Protein AF-A0A2M7ZWK3-F1 (afdb_monomer)

Secondary structure (DSSP, 8-state):
-------EEEEE-HHHHHHHHHHHHHTT--TTTHHHHHHHHHHHHHT-S-HHHHHHHHHHGGG-----EEEEE---HHHHHHHHHHHHHHHHH-TT-TTHHHHHHHHHHHHHHH-SHHHHHHHHHTTTT--

Radius of gyration: 14.59 Å; Cα contacts (8 Å, |Δi|>4): 131; chains: 1; bounding box: 25×51×35 Å

Solvent-accessible surface area (backbone atoms only — not comparable to full-atom values): 7663 Å² total; per-residue (Å²): 134,85,82,73,76,56,76,45,74,40,62,37,30,62,69,55,54,53,53,50,54,54,50,41,48,76,72,68,48,45,97,81,23,58,34,58,53,52,38,53,26,38,45,61,47,75,67,42,88,57,59,65,62,51,49,53,47,45,60,66,51,70,62,70,64,72,58,74,38,78,47,73,32,52,52,49,71,67,45,51,52,51,49,53,53,48,51,54,59,47,40,75,78,48,67,84,65,73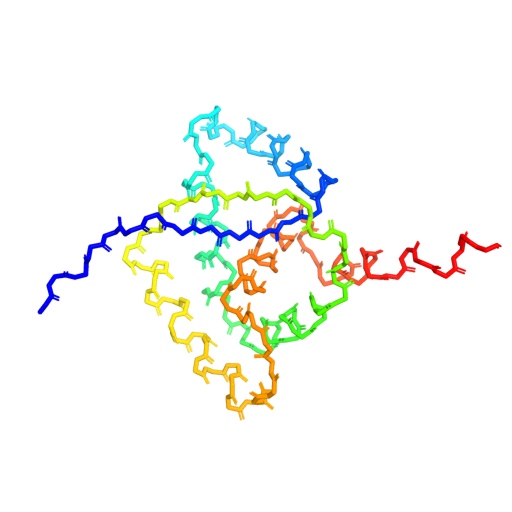,67,49,67,54,45,49,50,48,35,15,49,51,40,67,73,59,74,41,68,69,50,56,48,50,71,52,56,75,63,84,82,78,127

Sequence (131 aa):
MTRSNTTKSFKIPASLEMEMNKKLVSEGYGLRGKSKWICDSVCKFLTCPDKEFVLECIEFSEELENLSKSISFRPTLTVDDLLDEWVINVRRKIPAIEGLKSKIIRTSIIHNLLGSIESIQKLSLNKENQI

Foldseek 3Di:
DDDDQDKDKAFAAPVLVVLLVVVCVVVPCPPPNSQVSLQVLLCVLLPPPPPVQSLLLLVLLVLGDDRPDMDIHGHDPVSVVSLVVVVVVNCVVVVPDPPSSSSSSVSSSQCVSPVDPVSSVCSNPVPPPDD

Mean predicted aligned error: 6.56 Å

Structure (mmCIF, N/CA/C/O backbone):
data_AF-A0A2M7ZWK3-F1
#
_entry.id   AF-A0A2M7ZWK3-F1
#
loop_
_atom_site.group_PDB
_atom_site.id
_atom_site.type_symbol
_atom_site.label_atom_id
_atom_site.label_alt_id
_atom_site.label_comp_id
_atom_site.label_asym_id
_atom_site.label_entity_id
_atom_site.label_seq_id
_atom_site.pdbx_PDB_ins_code
_atom_site.Cartn_x
_atom_site.Cartn_y
_atom_site.Cartn_z
_atom_site.occupancy
_atom_site.B_iso_or_equiv
_atom_site.auth_seq_id
_atom_site.auth_comp_id
_atom_site.auth_asym_id
_atom_site.auth_atom_id
_atom_site.pdbx_PDB_model_num
ATOM 1 N N . MET A 1 1 ? 5.633 -25.455 6.752 1.00 45.50 1 MET A N 1
ATOM 2 C CA . MET A 1 1 ? 6.344 -24.311 7.365 1.00 45.50 1 MET A CA 1
ATOM 3 C C . MET A 1 1 ? 5.310 -23.280 7.785 1.00 45.50 1 MET A C 1
ATOM 5 O O . MET A 1 1 ? 4.575 -22.809 6.929 1.00 45.50 1 MET A O 1
ATOM 9 N N . THR A 1 2 ? 5.194 -22.964 9.072 1.00 51.88 2 THR A N 1
ATOM 10 C CA . THR A 1 2 ? 4.337 -21.873 9.561 1.00 51.88 2 THR A CA 1
ATOM 11 C C . THR A 1 2 ? 4.995 -20.537 9.208 1.00 51.88 2 THR A C 1
ATOM 13 O O . THR A 1 2 ? 6.071 -20.228 9.718 1.00 51.88 2 THR A O 1
ATOM 16 N N . ARG A 1 3 ? 4.388 -19.751 8.304 1.00 63.59 3 ARG A N 1
ATOM 17 C CA . ARG A 1 3 ? 4.816 -18.364 8.045 1.00 63.59 3 ARG A CA 1
ATOM 18 C C . ARG A 1 3 ? 4.681 -17.576 9.348 1.00 63.59 3 ARG A C 1
ATOM 20 O O . ARG A 1 3 ? 3.591 -17.501 9.909 1.00 63.59 3 ARG A O 1
ATOM 27 N N . SER A 1 4 ? 5.780 -17.018 9.851 1.00 62.22 4 SER A N 1
ATOM 28 C CA . SER A 1 4 ? 5.720 -16.105 10.990 1.00 62.22 4 SER A CA 1
ATOM 29 C C . SER A 1 4 ? 5.393 -14.697 10.486 1.00 62.22 4 SER A C 1
ATOM 31 O O . SER A 1 4 ? 6.005 -14.212 9.533 1.00 62.22 4 SER A O 1
ATOM 33 N N . ASN A 1 5 ? 4.421 -14.034 11.124 1.00 70.88 5 ASN A N 1
ATOM 34 C CA . ASN A 1 5 ? 4.107 -12.627 10.858 1.00 70.88 5 ASN A CA 1
ATOM 35 C C . ASN A 1 5 ? 5.278 -11.763 11.331 1.00 70.88 5 ASN A C 1
ATOM 37 O O . ASN A 1 5 ? 5.300 -11.297 12.472 1.00 70.88 5 ASN A O 1
ATOM 41 N N . THR A 1 6 ? 6.273 -11.581 10.473 1.00 88.25 6 THR A N 1
ATOM 42 C CA . THR A 1 6 ? 7.440 -10.738 10.736 1.00 88.25 6 THR A CA 1
ATOM 43 C C . THR A 1 6 ? 7.121 -9.278 10.450 1.00 88.25 6 THR A C 1
ATOM 45 O O . THR A 1 6 ? 6.345 -8.949 9.556 1.00 88.25 6 THR A O 1
ATOM 48 N N . THR A 1 7 ? 7.712 -8.380 11.235 1.00 94.00 7 THR A N 1
ATOM 49 C CA . THR A 1 7 ? 7.617 -6.943 10.971 1.00 94.00 7 THR A CA 1
ATOM 50 C C . THR A 1 7 ? 8.296 -6.633 9.642 1.00 94.00 7 THR A C 1
ATOM 52 O O . THR A 1 7 ? 9.436 -7.040 9.423 1.00 94.00 7 THR A O 1
ATOM 55 N N . LYS A 1 8 ? 7.620 -5.876 8.780 1.00 94.38 8 LYS A N 1
ATOM 56 C CA . LYS A 1 8 ? 8.190 -5.350 7.538 1.00 94.38 8 LYS A CA 1
ATOM 57 C C . LYS A 1 8 ? 8.340 -3.843 7.635 1.00 94.38 8 LYS A C 1
ATOM 59 O O . LYS A 1 8 ? 7.552 -3.185 8.317 1.00 94.38 8 LYS A O 1
ATOM 64 N N . SER A 1 9 ? 9.329 -3.306 6.931 1.00 95.44 9 SER A N 1
ATOM 65 C CA . SER A 1 9 ? 9.567 -1.872 6.841 1.00 95.44 9 SER A CA 1
ATOM 66 C C . SER A 1 9 ? 9.643 -1.404 5.393 1.00 95.44 9 SER A C 1
ATOM 68 O O . SER A 1 9 ? 10.084 -2.125 4.500 1.00 95.44 9 SER A O 1
ATOM 70 N N . PHE A 1 10 ? 9.188 -0.179 5.164 1.00 94.94 10 PHE A N 1
ATOM 71 C CA . PHE A 1 10 ? 9.268 0.506 3.881 1.00 94.94 10 PHE A CA 1
ATOM 72 C C . PHE A 1 10 ? 9.489 1.997 4.127 1.00 94.94 10 PHE A C 1
ATOM 74 O O . PHE A 1 10 ? 9.137 2.527 5.180 1.00 94.94 10 PHE A O 1
ATOM 81 N N . LYS A 1 11 ? 10.103 2.683 3.160 1.00 94.19 11 LYS A N 1
ATOM 82 C CA . LYS A 1 11 ? 10.339 4.130 3.252 1.00 94.19 11 LYS A CA 1
ATOM 83 C C . LYS A 1 11 ? 9.282 4.921 2.494 1.00 94.19 11 LYS A C 1
ATOM 85 O O . LYS A 1 11 ? 8.948 4.503 1.390 1.00 94.19 11 LYS A O 1
ATOM 90 N N . ILE A 1 12 ? 8.828 6.051 3.026 1.00 92.56 12 ILE A N 1
ATOM 91 C CA . ILE A 1 12 ? 7.908 7.000 2.377 1.00 92.56 12 ILE A CA 1
ATOM 92 C C . ILE A 1 12 ? 8.397 8.449 2.516 1.00 92.56 12 ILE A C 1
ATOM 94 O O . ILE A 1 12 ? 9.253 8.719 3.366 1.00 92.56 12 ILE A O 1
ATOM 98 N N . PRO A 1 13 ? 7.876 9.392 1.711 1.00 91.00 13 PRO A N 1
ATOM 99 C CA . PRO A 1 13 ? 8.097 10.817 1.938 1.00 91.00 13 PRO A CA 1
ATOM 100 C C . PRO A 1 13 ? 7.506 11.270 3.280 1.00 91.00 13 PRO A C 1
ATOM 102 O O . PRO A 1 13 ? 6.475 10.762 3.721 1.00 91.00 13 PRO A O 1
ATOM 105 N N . ALA A 1 14 ? 8.129 12.264 3.918 1.00 90.38 14 ALA A N 1
ATOM 106 C CA . ALA A 1 14 ? 7.650 12.799 5.196 1.00 90.38 14 ALA A CA 1
ATOM 107 C C . ALA A 1 14 ? 6.259 13.446 5.096 1.00 90.38 14 ALA A C 1
ATOM 109 O O . ALA A 1 14 ? 5.452 13.316 6.016 1.00 90.38 14 ALA A O 1
ATOM 110 N N . SER A 1 15 ? 5.959 14.084 3.962 1.00 87.81 15 SER A N 1
ATOM 111 C CA . SER A 1 15 ? 4.627 14.615 3.657 1.00 87.81 15 SER A CA 1
ATOM 112 C C . SER A 1 15 ? 3.570 13.509 3.638 1.00 87.81 15 SER A C 1
ATOM 114 O O . SER A 1 15 ? 2.518 13.653 4.257 1.00 87.81 15 SER A O 1
ATOM 116 N N . LEU A 1 16 ? 3.877 12.371 3.008 1.00 89.00 16 LEU A N 1
ATOM 117 C CA . LEU A 1 16 ? 2.970 11.227 2.944 1.00 89.00 16 LEU A CA 1
ATOM 118 C C . LEU A 1 16 ? 2.739 10.599 4.324 1.00 89.00 16 LEU A C 1
ATOM 120 O O . LEU A 1 16 ? 1.611 10.235 4.644 1.00 89.00 16 LEU A O 1
ATOM 124 N N . GLU A 1 17 ? 3.775 10.503 5.165 1.00 92.62 17 GLU A N 1
ATOM 125 C CA . GLU A 1 17 ? 3.618 10.035 6.551 1.00 92.62 17 GLU A CA 1
ATOM 126 C C . GLU A 1 17 ? 2.655 10.933 7.341 1.00 92.62 17 GLU A C 1
ATOM 128 O O . GLU A 1 17 ? 1.804 10.437 8.084 1.00 92.62 17 GLU A O 1
ATOM 133 N N . MET A 1 18 ? 2.781 12.251 7.183 1.00 90.94 18 MET A N 1
ATOM 134 C CA . MET A 1 18 ? 1.927 13.214 7.870 1.00 90.94 18 MET A CA 1
ATOM 135 C C . MET A 1 18 ? 0.458 13.055 7.458 1.00 90.94 18 MET A C 1
ATOM 137 O O . MET A 1 18 ? -0.405 12.955 8.333 1.00 90.94 18 MET A O 1
ATOM 141 N N . GLU A 1 19 ? 0.173 12.975 6.157 1.00 90.31 19 GLU A N 1
ATOM 142 C CA . GLU A 1 19 ? -1.192 12.770 5.650 1.00 90.31 19 GLU A CA 1
ATOM 143 C C . GLU A 1 19 ? -1.761 11.407 6.061 1.00 90.31 19 GLU A C 1
ATOM 145 O O . GLU A 1 19 ? -2.903 11.320 6.519 1.00 90.31 19 GLU A O 1
ATOM 150 N N . MET A 1 20 ? -0.940 10.353 6.020 1.00 91.81 20 MET A N 1
ATOM 151 C CA . MET A 1 20 ? -1.303 9.030 6.528 1.00 91.81 20 MET A CA 1
ATOM 152 C C . MET A 1 20 ? -1.735 9.084 7.997 1.00 91.81 20 MET A C 1
ATOM 154 O O . MET A 1 20 ? -2.786 8.551 8.351 1.00 91.81 20 MET A O 1
ATOM 158 N N . ASN A 1 21 ? -0.954 9.737 8.863 1.00 91.56 21 ASN A N 1
ATOM 159 C CA . ASN A 1 21 ? -1.272 9.823 10.288 1.00 91.56 21 ASN A CA 1
ATOM 160 C C . ASN A 1 21 ? -2.564 10.621 10.542 1.00 91.56 21 ASN A C 1
ATOM 162 O O . ASN A 1 21 ? -3.365 10.209 11.382 1.00 91.56 21 ASN A O 1
ATOM 166 N N . LYS A 1 22 ? -2.807 11.714 9.802 1.00 90.62 22 LYS A N 1
ATOM 167 C CA . LYS A 1 22 ? -4.071 12.472 9.877 1.00 90.62 22 LYS A CA 1
ATOM 168 C C . LYS A 1 22 ? -5.263 11.595 9.492 1.00 90.62 22 LYS A C 1
ATOM 170 O O . LYS A 1 22 ? -6.235 11.515 10.244 1.00 90.62 22 LYS A O 1
ATOM 175 N N . LYS A 1 23 ? -5.167 10.901 8.353 1.00 90.62 23 LYS A N 1
ATOM 176 C CA . LYS A 1 23 ? -6.234 10.035 7.837 1.00 90.62 23 LYS A CA 1
ATOM 177 C C . LYS A 1 23 ? -6.556 8.906 8.810 1.00 90.62 23 LYS A C 1
ATOM 179 O O . LYS A 1 23 ? -7.713 8.717 9.171 1.00 90.62 23 LYS A O 1
ATOM 184 N N . LEU A 1 24 ? -5.527 8.231 9.310 1.00 91.44 24 LEU A N 1
ATOM 185 C CA . LEU A 1 24 ? -5.641 7.151 10.285 1.00 91.44 24 LEU A CA 1
ATOM 186 C C . LEU A 1 24 ? -6.385 7.585 11.558 1.00 91.44 24 LEU A C 1
ATOM 188 O O . LEU A 1 24 ? -7.234 6.843 12.054 1.00 91.44 24 LEU A O 1
ATOM 192 N N . VAL A 1 25 ? -6.099 8.782 12.084 1.00 89.88 25 VAL A N 1
ATOM 193 C CA . VAL A 1 25 ? -6.828 9.327 13.241 1.00 89.88 25 VAL A CA 1
ATOM 194 C C . VAL A 1 25 ? -8.281 9.629 12.870 1.00 89.88 25 VAL A C 1
ATOM 196 O O . VAL A 1 25 ? -9.178 9.246 13.617 1.00 89.88 25 VAL A O 1
ATOM 199 N N . SER A 1 26 ? -8.520 10.248 11.709 1.00 90.62 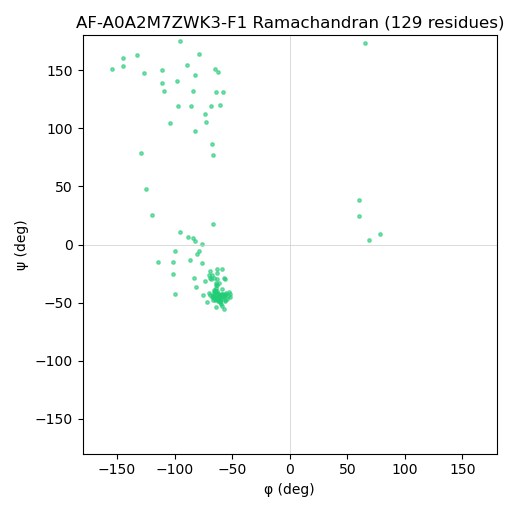26 SER A N 1
ATOM 200 C CA . SER A 1 26 ? -9.875 10.591 11.247 1.00 90.62 26 SER A CA 1
ATOM 201 C C . SER A 1 26 ? -10.771 9.370 11.003 1.00 90.62 26 SER A C 1
ATOM 203 O O . SER A 1 26 ? -11.977 9.448 11.203 1.00 90.62 26 SER A O 1
ATOM 205 N N . GLU A 1 27 ? -10.188 8.228 10.630 1.00 91.25 27 GLU A N 1
ATOM 206 C CA . GLU A 1 27 ? -10.906 6.968 10.401 1.00 91.25 27 GLU A CA 1
ATOM 207 C C . GLU A 1 27 ? -11.061 6.114 11.674 1.00 91.25 27 GLU A C 1
ATOM 209 O O . GLU A 1 27 ? -11.519 4.976 11.608 1.00 91.25 27 GLU A O 1
ATOM 214 N N . GLY A 1 28 ? -10.671 6.629 12.846 1.00 92.38 28 GLY A N 1
ATOM 215 C CA . GLY A 1 28 ? -10.909 5.964 14.131 1.00 92.38 28 GLY A CA 1
ATOM 216 C C . GLY A 1 28 ? -9.951 4.814 14.465 1.00 92.38 28 GLY A C 1
ATOM 217 O O . GLY A 1 28 ? -10.143 4.131 15.468 1.00 92.38 28 GLY A O 1
ATOM 218 N N . TYR A 1 29 ? -8.881 4.612 13.690 1.00 91.12 29 TYR A N 1
ATOM 219 C CA . TYR A 1 29 ? -7.880 3.569 13.968 1.00 91.12 29 TYR A CA 1
ATOM 220 C C . TYR A 1 29 ? -7.040 3.877 15.222 1.00 91.12 29 TYR A C 1
ATOM 222 O O . TYR A 1 29 ? -6.474 2.969 15.836 1.00 91.12 29 TYR A O 1
ATOM 230 N N . GLY A 1 30 ? -6.950 5.156 15.610 1.00 84.19 30 GLY A N 1
ATOM 231 C CA . GLY A 1 30 ? -6.187 5.629 16.769 1.00 84.19 30 GLY A CA 1
ATOM 232 C C . GLY A 1 30 ? -4.669 5.429 16.638 1.00 84.19 30 GLY A C 1
ATOM 233 O O . GLY A 1 30 ? -4.174 4.777 15.724 1.00 84.19 30 GLY A O 1
ATOM 234 N N . LEU A 1 31 ? -3.886 5.949 17.591 1.00 70.69 31 LEU A N 1
ATOM 235 C CA . LEU A 1 31 ? -2.410 5.999 17.502 1.00 70.69 31 LEU A CA 1
ATOM 236 C C . LEU A 1 31 ? -1.716 4.627 17.348 1.00 70.69 31 LEU A C 1
ATOM 238 O O . LEU A 1 31 ? -0.580 4.557 16.880 1.00 70.69 31 LEU A O 1
ATOM 242 N N . ARG A 1 32 ? -2.387 3.531 17.727 1.00 81.81 32 ARG A N 1
ATOM 243 C CA . ARG A 1 32 ? -1.873 2.151 17.621 1.00 81.81 32 ARG A CA 1
ATOM 244 C C . ARG A 1 32 ? -2.406 1.385 16.403 1.00 81.81 32 ARG A C 1
ATOM 246 O O . ARG A 1 32 ? -1.932 0.286 16.130 1.00 81.81 32 ARG A O 1
ATOM 253 N N . GLY A 1 33 ? -3.337 1.956 15.640 1.00 91.81 33 GLY A N 1
ATOM 254 C CA . GLY A 1 33 ? -3.986 1.286 14.513 1.00 91.81 33 GLY A CA 1
ATOM 255 C C . GLY A 1 33 ? -3.198 1.300 13.204 1.00 91.81 33 GLY A C 1
ATOM 256 O O . GLY A 1 33 ? -3.677 0.760 12.215 1.00 91.81 33 GLY A O 1
ATOM 257 N N . LYS A 1 34 ? -1.978 1.855 13.178 1.00 93.94 34 LYS A N 1
ATOM 258 C CA . LYS A 1 34 ? -1.167 2.017 11.955 1.00 93.94 34 LYS A CA 1
ATOM 259 C C . LYS A 1 34 ? -0.945 0.724 11.185 1.00 93.94 34 LYS A C 1
ATOM 261 O O . LYS A 1 34 ? -1.145 0.696 9.978 1.00 93.94 34 LYS A O 1
ATOM 266 N N . SER A 1 35 ? -0.571 -0.355 11.875 1.00 95.38 35 SER A N 1
ATOM 267 C CA . SER A 1 35 ? -0.367 -1.641 11.194 1.00 95.38 35 SER A CA 1
ATOM 268 C C . SER A 1 35 ? -1.654 -2.157 10.561 1.00 95.38 35 SER A C 1
ATOM 270 O O . SER A 1 35 ? -1.625 -2.610 9.422 1.00 95.38 35 SER A O 1
ATOM 272 N N . LYS A 1 36 ? -2.780 -2.036 11.273 1.00 95.69 36 LYS A N 1
ATOM 273 C CA . LYS A 1 36 ? -4.089 -2.448 10.769 1.00 95.69 36 LYS A CA 1
ATOM 274 C C . LYS A 1 36 ? -4.516 -1.592 9.574 1.00 95.69 36 LYS A C 1
ATOM 276 O O . LYS A 1 36 ? -4.881 -2.147 8.551 1.00 95.69 36 LYS A O 1
ATOM 281 N N . TRP A 1 37 ? -4.375 -0.273 9.670 1.00 96.38 37 TRP A N 1
ATOM 282 C CA . TRP A 1 37 ? -4.709 0.664 8.597 1.00 96.38 37 TRP A CA 1
ATOM 283 C C . TRP A 1 37 ? -3.916 0.391 7.313 1.00 96.38 37 TRP A C 1
ATOM 285 O O . TRP A 1 37 ? -4.481 0.373 6.221 1.00 96.38 37 TRP A O 1
ATOM 295 N N . ILE A 1 38 ? -2.612 0.113 7.437 1.00 96.75 38 ILE A N 1
ATOM 296 C CA . ILE A 1 38 ? -1.770 -0.269 6.294 1.00 96.75 38 ILE A CA 1
ATOM 297 C C . ILE A 1 38 ? -2.246 -1.600 5.702 1.00 96.75 38 ILE A C 1
ATOM 299 O O . ILE A 1 38 ? -2.367 -1.704 4.485 1.00 96.75 38 ILE A O 1
ATOM 303 N N . CYS A 1 39 ? -2.552 -2.601 6.534 1.00 97.38 39 CYS A N 1
ATOM 304 C CA . CYS A 1 39 ? -3.073 -3.883 6.051 1.00 97.38 39 CYS A CA 1
ATOM 305 C C . CYS A 1 39 ? -4.394 -3.714 5.297 1.00 97.38 39 CYS A C 1
ATOM 307 O O . CYS A 1 39 ? -4.530 -4.226 4.191 1.00 97.38 39 CYS A O 1
ATOM 309 N N . ASP A 1 40 ? -5.334 -2.963 5.866 1.00 96.38 40 ASP A N 1
ATOM 310 C CA . ASP A 1 40 ? -6.647 -2.725 5.270 1.00 96.38 40 ASP A CA 1
ATOM 311 C C . ASP A 1 40 ? -6.508 -1.946 3.946 1.00 96.38 40 ASP A C 1
ATOM 313 O O . ASP A 1 40 ? -7.171 -2.278 2.964 1.00 96.38 40 ASP A O 1
ATOM 317 N N . SER A 1 41 ? -5.572 -0.989 3.875 1.00 95.81 41 SER A N 1
ATOM 318 C CA . SER A 1 41 ? -5.243 -0.255 2.642 1.00 95.81 41 SER A CA 1
ATOM 319 C C . SER A 1 41 ? -4.686 -1.174 1.550 1.00 95.81 41 SER A C 1
ATOM 321 O O . SER A 1 41 ? -5.122 -1.092 0.403 1.00 95.81 41 SER A O 1
ATOM 323 N N . VAL A 1 42 ? -3.744 -2.062 1.898 1.00 97.75 42 VAL A N 1
ATOM 324 C CA . VAL A 1 42 ? -3.158 -3.028 0.952 1.00 97.75 42 VAL A CA 1
ATOM 325 C C . VAL A 1 42 ? -4.209 -4.021 0.471 1.00 97.75 42 VAL A C 1
ATOM 327 O O . VAL A 1 42 ? -4.330 -4.223 -0.733 1.00 97.75 42 VAL A O 1
ATOM 330 N N . CYS A 1 43 ? -5.003 -4.595 1.378 1.00 97.56 43 CYS A N 1
ATOM 331 C CA . CYS A 1 43 ? -6.089 -5.502 1.012 1.00 97.56 43 CYS A CA 1
ATOM 332 C C . CYS A 1 43 ? -7.061 -4.821 0.047 1.00 97.56 43 CYS A C 1
ATOM 334 O O . CYS A 1 43 ? -7.251 -5.313 -1.057 1.00 97.56 43 CYS A O 1
ATOM 336 N N . LYS A 1 44 ? -7.609 -3.658 0.422 1.00 94.88 44 LYS A N 1
ATOM 337 C CA . LYS A 1 44 ? -8.578 -2.915 -0.396 1.00 94.88 44 LYS A CA 1
ATOM 338 C C . LYS A 1 44 ? -8.057 -2.615 -1.803 1.00 94.88 44 LYS A C 1
ATOM 340 O O . LYS A 1 44 ? -8.817 -2.721 -2.759 1.00 94.88 44 LYS A O 1
ATOM 345 N N . PHE A 1 45 ? -6.786 -2.232 -1.927 1.00 95.88 45 PHE A N 1
ATOM 346 C CA . PHE A 1 45 ? -6.172 -1.925 -3.218 1.00 95.88 45 PHE A CA 1
ATOM 347 C C . PHE A 1 45 ? -5.935 -3.188 -4.058 1.00 95.88 45 PHE A C 1
ATOM 349 O O . PHE A 1 45 ? -6.353 -3.249 -5.210 1.00 95.88 45 PHE A O 1
ATOM 356 N N . LEU A 1 46 ? -5.320 -4.221 -3.478 1.00 96.88 46 LEU A N 1
ATOM 357 C CA . LEU A 1 46 ? -4.928 -5.432 -4.205 1.00 96.88 46 LEU A CA 1
ATOM 358 C C . LEU A 1 46 ? -6.087 -6.386 -4.515 1.00 96.88 46 LEU A C 1
ATOM 360 O O . LEU A 1 46 ? -5.939 -7.264 -5.363 1.00 96.88 46 LEU A O 1
ATOM 364 N N . THR A 1 47 ? -7.236 -6.219 -3.858 1.00 96.19 47 THR A N 1
ATOM 365 C CA . THR A 1 47 ? -8.478 -6.930 -4.194 1.00 96.19 47 THR A CA 1
ATOM 366 C C . THR A 1 47 ? -9.397 -6.124 -5.113 1.00 96.19 47 THR A C 1
ATOM 368 O O . THR A 1 47 ? -10.557 -6.500 -5.280 1.00 96.19 47 THR A O 1
ATOM 371 N N . CYS A 1 48 ? -8.928 -5.008 -5.688 1.00 93.44 48 CYS A N 1
ATOM 372 C CA . CYS A 1 48 ? -9.686 -4.286 -6.706 1.00 93.44 48 CYS A CA 1
ATOM 373 C C . CYS A 1 48 ? -9.998 -5.229 -7.890 1.00 93.44 48 CYS A C 1
ATOM 375 O O . CYS A 1 48 ? -9.087 -5.913 -8.366 1.00 93.44 48 CYS A O 1
ATOM 377 N N . PRO A 1 49 ? -11.256 -5.293 -8.374 1.00 91.44 49 PRO A N 1
ATOM 378 C CA . PRO A 1 49 ? -11.615 -6.147 -9.508 1.00 91.44 49 PRO A CA 1
ATOM 379 C C . PRO A 1 49 ? -10.873 -5.785 -10.797 1.00 91.44 49 PRO A C 1
ATOM 381 O O . PRO A 1 49 ? -10.563 -6.667 -11.599 1.00 91.44 49 PRO A O 1
ATOM 384 N N . ASP A 1 50 ? -10.584 -4.497 -10.986 1.00 92.69 50 ASP A N 1
ATOM 385 C CA . ASP A 1 50 ? -9.845 -3.997 -12.138 1.00 92.69 50 ASP A CA 1
ATOM 386 C C . ASP A 1 50 ? -8.337 -4.162 -11.913 1.00 92.69 50 ASP A C 1
ATOM 388 O O . ASP A 1 50 ? -7.684 -3.370 -11.227 1.00 92.69 50 ASP A O 1
ATOM 392 N N . LYS A 1 51 ? -7.787 -5.246 -12.466 1.00 90.94 51 LYS A N 1
ATOM 393 C CA . LYS A 1 51 ? -6.369 -5.579 -12.313 1.00 90.94 51 LYS A CA 1
ATOM 394 C C . LYS A 1 51 ? -5.453 -4.675 -13.134 1.00 90.94 51 LYS A C 1
ATOM 396 O O . LYS A 1 51 ? -4.329 -4.444 -12.696 1.00 90.94 51 LYS A O 1
ATOM 401 N N . GLU A 1 52 ? -5.906 -4.191 -14.288 1.00 91.06 52 GLU A N 1
ATOM 402 C CA . GLU A 1 52 ? -5.102 -3.292 -15.126 1.00 91.06 52 GLU A CA 1
ATOM 403 C C . GLU A 1 52 ? -4.979 -1.925 -14.445 1.00 91.06 52 GLU A C 1
ATOM 405 O O . GLU A 1 52 ? -3.869 -1.423 -14.298 1.00 91.06 52 GLU A O 1
ATOM 410 N N . PHE A 1 53 ? -6.062 -1.412 -13.848 1.00 89.75 53 PHE A N 1
ATOM 411 C CA . PHE A 1 53 ? -6.013 -0.212 -13.001 1.00 89.75 53 PHE A CA 1
ATOM 412 C C . PHE A 1 53 ? -4.968 -0.312 -11.875 1.00 89.75 53 PHE A C 1
ATOM 414 O O . PHE A 1 53 ? -4.212 0.628 -11.614 1.00 89.75 53 PHE A O 1
ATOM 421 N N . VAL A 1 54 ? -4.905 -1.455 -11.181 1.00 92.38 54 VAL A N 1
ATOM 422 C CA . VAL A 1 54 ? -3.916 -1.674 -10.112 1.00 92.38 54 VAL A CA 1
ATOM 423 C C . VAL A 1 54 ? -2.491 -1.685 -10.673 1.00 92.38 54 VAL A C 1
ATOM 425 O O . VAL A 1 54 ? -1.601 -1.101 -10.049 1.00 92.38 54 VAL A O 1
ATOM 428 N N . LEU A 1 55 ? -2.266 -2.316 -11.832 1.00 92.12 55 LEU A N 1
ATOM 429 C CA . LEU A 1 55 ? -0.965 -2.321 -12.511 1.00 92.12 55 LEU A CA 1
ATOM 430 C C . LEU A 1 55 ? -0.525 -0.904 -12.888 1.00 92.12 55 LEU A C 1
ATOM 432 O O . LEU A 1 55 ? 0.581 -0.513 -12.513 1.00 92.12 55 LEU A O 1
ATOM 436 N N . GLU A 1 56 ? -1.400 -0.125 -13.525 1.00 88.69 56 GLU A N 1
ATOM 437 C CA . GLU A 1 56 ? -1.139 1.270 -13.896 1.00 88.69 56 GLU A CA 1
ATOM 438 C C . GLU A 1 56 ? -0.753 2.102 -12.665 1.00 88.69 56 GLU A C 1
ATOM 440 O O . GLU A 1 56 ? 0.273 2.781 -12.648 1.00 88.69 56 GLU A O 1
ATOM 445 N N . CYS A 1 57 ? -1.511 1.988 -11.569 1.00 88.94 57 CYS A N 1
ATOM 446 C CA . CYS A 1 57 ? -1.201 2.687 -10.321 1.00 88.94 57 CYS A CA 1
ATOM 447 C C . CYS A 1 57 ? 0.191 2.327 -9.765 1.00 88.94 57 CYS A C 1
ATOM 449 O O . CYS A 1 57 ? 0.881 3.179 -9.192 1.00 88.94 57 CYS A O 1
ATOM 451 N N . ILE A 1 58 ? 0.599 1.057 -9.870 1.00 91.38 58 ILE A N 1
ATOM 452 C CA . ILE A 1 58 ? 1.913 0.598 -9.401 1.00 91.38 58 ILE A CA 1
ATOM 453 C C . ILE A 1 58 ? 3.016 1.176 -10.289 1.00 91.38 58 ILE A C 1
ATOM 455 O O . ILE A 1 58 ? 4.010 1.662 -9.746 1.00 91.38 58 ILE A O 1
ATOM 459 N N . GLU A 1 59 ? 2.832 1.1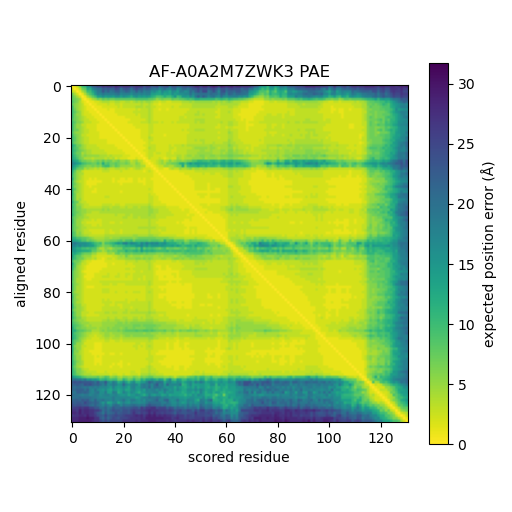68 -11.607 1.00 86.69 59 GLU A N 1
ATOM 460 C CA . GLU A 1 59 ? 3.771 1.735 -12.578 1.00 86.69 59 GLU A CA 1
ATOM 461 C C . GLU A 1 59 ? 4.007 3.230 -12.316 1.00 86.69 59 GLU A C 1
ATOM 463 O O . GLU A 1 59 ? 5.136 3.626 -12.025 1.00 86.69 59 GLU A O 1
ATOM 468 N N . PHE A 1 60 ? 2.944 4.037 -12.221 1.00 80.50 60 PHE A N 1
ATOM 469 C CA . PHE A 1 60 ? 3.054 5.484 -11.964 1.00 80.50 60 PHE A CA 1
ATOM 470 C C . PHE A 1 60 ? 3.679 5.846 -10.608 1.00 80.50 60 PHE A C 1
ATOM 472 O O . PHE A 1 60 ? 4.199 6.946 -10.416 1.00 80.50 60 PHE A O 1
ATOM 479 N N . SER A 1 61 ? 3.664 4.931 -9.637 1.00 78.25 61 SER A N 1
ATOM 480 C CA . SER A 1 61 ? 4.289 5.168 -8.330 1.00 78.25 61 SER A CA 1
ATOM 481 C C . SER A 1 61 ? 5.827 5.062 -8.333 1.00 78.25 61 SER A C 1
ATOM 483 O O . SER A 1 61 ? 6.453 5.215 -7.277 1.00 78.25 61 SER A O 1
ATOM 485 N N . GLU A 1 62 ? 6.465 4.781 -9.481 1.00 63.34 62 GLU A N 1
ATOM 486 C CA . GLU A 1 62 ? 7.922 4.913 -9.659 1.00 63.34 62 GLU A CA 1
ATOM 487 C C . GLU A 1 62 ? 8.474 6.292 -9.347 1.00 63.34 62 GLU A C 1
ATOM 489 O O . GLU A 1 62 ? 9.573 6.382 -8.804 1.00 63.34 62 GLU A O 1
ATOM 494 N N . GLU A 1 63 ? 7.677 7.329 -9.540 1.00 67.56 63 GLU A N 1
ATOM 495 C CA . GLU A 1 63 ? 8.141 8.713 -9.489 1.00 67.56 63 GLU A CA 1
ATOM 496 C C . GLU A 1 63 ? 8.189 9.294 -8.058 1.00 67.56 63 GLU A C 1
ATOM 498 O O . GLU A 1 63 ? 8.492 10.468 -7.849 1.00 67.56 63 GLU A O 1
ATOM 503 N N . LEU A 1 64 ? 7.927 8.476 -7.028 1.00 74.19 64 LEU A N 1
ATOM 504 C CA . LEU A 1 64 ? 8.014 8.907 -5.629 1.00 74.19 64 LEU A CA 1
ATOM 505 C C . LEU A 1 64 ? 9.466 9.077 -5.169 1.00 74.19 64 LEU A C 1
ATOM 507 O O . LEU A 1 64 ? 10.153 8.113 -4.821 1.00 74.19 64 LEU A O 1
ATOM 511 N N . GLU A 1 65 ? 9.893 10.328 -5.046 1.00 73.00 65 GLU A N 1
ATOM 512 C CA . GLU A 1 65 ? 11.212 10.695 -4.533 1.00 73.00 65 GLU A CA 1
ATOM 513 C C . GLU A 1 65 ? 11.226 11.026 -3.028 1.00 73.00 65 GLU A C 1
ATOM 515 O O . GLU A 1 65 ? 10.198 11.075 -2.352 1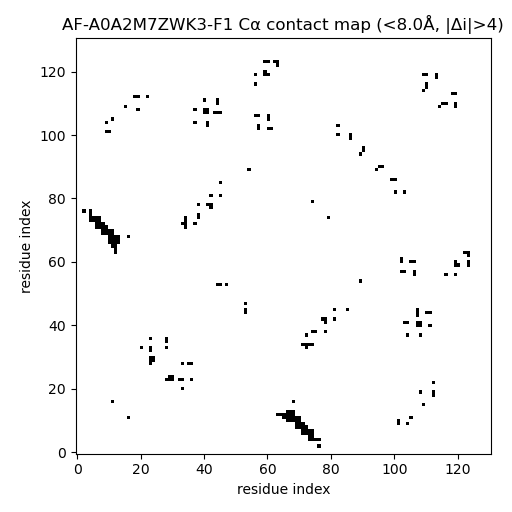.00 73.00 65 GLU A O 1
ATOM 520 N N . ASN A 1 66 ? 12.421 11.268 -2.474 1.00 84.88 66 ASN A N 1
ATOM 521 C CA . ASN A 1 66 ? 12.627 11.730 -1.091 1.00 84.88 66 ASN A CA 1
ATOM 522 C C . ASN A 1 66 ? 12.082 10.784 -0.002 1.00 84.88 66 ASN A C 1
ATOM 524 O O . ASN A 1 66 ? 11.580 11.211 1.045 1.00 84.88 66 ASN A O 1
ATOM 528 N N . LEU A 1 67 ? 12.234 9.475 -0.229 1.00 88.62 67 LEU A N 1
ATOM 529 C CA . LEU A 1 67 ? 11.842 8.391 0.677 1.00 88.62 67 LEU A CA 1
ATOM 530 C C . LEU A 1 67 ? 12.691 8.381 1.967 1.00 88.62 67 LEU A C 1
ATOM 532 O O . LEU A 1 67 ? 13.604 7.572 2.128 1.00 88.62 67 LEU A O 1
ATOM 536 N N . SER A 1 68 ? 12.394 9.287 2.898 1.00 91.81 68 SER A N 1
ATOM 537 C CA . SER A 1 68 ? 13.195 9.547 4.105 1.00 91.81 68 SER A CA 1
ATOM 538 C C . SER A 1 68 ? 12.633 8.909 5.377 1.00 91.81 68 SER A C 1
ATOM 540 O O . SER A 1 68 ? 13.392 8.618 6.303 1.00 91.81 68 SER A O 1
ATOM 542 N N . LYS A 1 69 ? 11.322 8.652 5.443 1.00 95.19 69 LYS A N 1
ATOM 543 C CA . LYS A 1 69 ? 10.661 8.128 6.645 1.00 95.19 69 LYS A CA 1
ATOM 544 C C . LYS A 1 69 ? 10.487 6.626 6.570 1.00 95.19 69 LYS A C 1
ATOM 546 O O . LYS A 1 69 ? 9.822 6.129 5.671 1.00 95.19 69 LYS A O 1
ATOM 551 N N . SER A 1 70 ? 11.082 5.907 7.518 1.00 95.94 70 SER A N 1
ATOM 552 C CA . SER A 1 70 ? 10.929 4.457 7.644 1.00 95.94 70 SER A CA 1
ATOM 553 C C . SER A 1 70 ? 9.683 4.130 8.461 1.00 95.94 70 SER A C 1
ATOM 555 O O . SER A 1 70 ? 9.596 4.495 9.633 1.00 95.94 70 SER A O 1
ATOM 557 N N . ILE A 1 71 ? 8.734 3.428 7.850 1.00 95.50 71 ILE A N 1
ATOM 558 C CA . ILE A 1 71 ? 7.515 2.948 8.497 1.00 95.50 71 ILE A CA 1
ATOM 559 C C . ILE A 1 71 ? 7.613 1.440 8.649 1.00 95.50 71 ILE A C 1
ATOM 561 O O . ILE A 1 71 ? 7.914 0.734 7.689 1.00 95.50 71 ILE A O 1
ATOM 565 N N . SER A 1 72 ? 7.312 0.956 9.852 1.00 95.50 72 SER A N 1
ATOM 566 C CA . SER A 1 72 ? 7.223 -0.470 10.154 1.00 95.50 72 SER A CA 1
ATOM 567 C C . SER A 1 72 ? 5.781 -0.870 10.431 1.00 95.50 72 SER A C 1
ATOM 569 O O . SER A 1 72 ? 5.054 -0.163 11.133 1.00 95.50 72 SER A O 1
ATOM 571 N N . PHE A 1 73 ? 5.381 -2.029 9.918 1.00 95.44 73 PHE A N 1
ATOM 572 C CA . PHE A 1 73 ? 4.078 -2.626 10.190 1.00 95.44 73 PHE A CA 1
ATOM 573 C C . PHE A 1 73 ? 4.170 -4.149 10.263 1.00 95.44 73 PHE A C 1
ATOM 575 O O . PHE A 1 73 ? 5.129 -4.755 9.780 1.00 95.44 73 PHE A O 1
ATOM 582 N N . ARG A 1 74 ? 3.169 -4.772 10.891 1.00 95.19 74 ARG A N 1
ATOM 583 C CA . ARG A 1 74 ? 3.028 -6.230 10.922 1.00 95.19 74 ARG A CA 1
ATOM 584 C C . ARG A 1 74 ? 1.919 -6.649 9.949 1.00 95.19 74 ARG A C 1
ATOM 586 O O . ARG A 1 74 ? 0.755 -6.434 10.284 1.00 95.19 74 ARG A O 1
ATOM 593 N N . PRO A 1 75 ? 2.257 -7.200 8.772 1.00 95.44 75 PRO A N 1
ATOM 594 C CA . PRO A 1 75 ? 1.260 -7.698 7.838 1.00 95.44 75 PRO A CA 1
ATOM 595 C C . PRO A 1 75 ? 0.508 -8.889 8.425 1.00 95.44 75 PRO A C 1
ATOM 597 O O . PRO A 1 75 ? 1.033 -9.641 9.251 1.00 95.44 75 PRO A O 1
ATOM 600 N N . THR A 1 76 ? -0.741 -9.038 7.997 1.00 95.44 76 THR A N 1
ATOM 601 C CA . THR A 1 76 ? -1.497 -10.278 8.168 1.00 95.44 76 THR A CA 1
ATOM 602 C C . THR A 1 76 ? -1.054 -11.296 7.116 1.00 95.44 76 THR A C 1
ATOM 604 O O . THR A 1 76 ? -0.471 -10.920 6.099 1.00 95.44 76 THR A O 1
ATOM 607 N N . LEU A 1 77 ? -1.384 -12.575 7.322 1.00 94.88 77 LEU A N 1
ATOM 608 C CA . LEU A 1 77 ? -1.112 -13.622 6.329 1.00 94.88 77 LEU A CA 1
ATOM 609 C C . LEU A 1 77 ? -1.739 -13.284 4.970 1.00 94.88 77 LEU A C 1
ATOM 611 O O . LEU A 1 77 ? -1.064 -13.361 3.954 1.00 94.88 77 LEU A O 1
ATOM 615 N N . THR A 1 78 ? -2.982 -12.792 4.968 1.00 95.62 78 THR A N 1
ATOM 616 C CA . THR A 1 78 ? -3.673 -12.339 3.753 1.00 95.62 78 THR A CA 1
ATOM 617 C C . THR A 1 78 ? -2.901 -11.250 3.012 1.00 95.62 78 THR A C 1
ATOM 619 O O . THR A 1 78 ? -2.768 -11.317 1.797 1.00 95.62 78 THR A O 1
ATOM 622 N N . VAL A 1 79 ? -2.365 -10.253 3.726 1.00 97.25 79 VAL A N 1
ATOM 623 C CA . VAL A 1 79 ? -1.559 -9.192 3.103 1.00 97.25 79 VAL A CA 1
ATOM 624 C C . VAL A 1 79 ? -0.260 -9.756 2.537 1.00 97.25 79 VAL A C 1
ATOM 626 O O . VAL A 1 79 ? 0.146 -9.361 1.449 1.00 97.25 79 VAL A O 1
ATOM 629 N N . ASP A 1 80 ? 0.396 -10.673 3.249 1.00 96.19 80 ASP A N 1
ATOM 630 C CA . ASP A 1 80 ? 1.614 -11.323 2.761 1.00 96.19 80 ASP A CA 1
ATOM 631 C C . ASP A 1 80 ? 1.366 -12.125 1.475 1.00 96.19 80 ASP A C 1
ATOM 633 O O . ASP A 1 80 ? 2.130 -11.998 0.517 1.00 96.19 80 ASP A O 1
ATOM 637 N N . ASP A 1 81 ? 0.276 -12.889 1.431 1.00 96.25 81 ASP A N 1
ATOM 638 C CA . ASP A 1 81 ? -0.101 -13.694 0.270 1.00 96.25 81 ASP A CA 1
ATOM 639 C C . ASP A 1 81 ? -0.479 -12.808 -0.929 1.00 96.25 81 ASP A C 1
ATOM 641 O O . ASP A 1 81 ? 0.006 -13.037 -2.038 1.00 96.25 81 ASP A O 1
ATOM 645 N N . LEU A 1 82 ? -1.246 -11.732 -0.704 1.00 97.81 82 LEU A N 1
ATOM 646 C CA . LEU A 1 82 ? -1.573 -10.750 -1.745 1.00 97.81 82 LEU A CA 1
ATOM 647 C C . LEU A 1 82 ? -0.321 -10.062 -2.303 1.00 97.81 82 LEU A C 1
ATOM 649 O O . LEU A 1 82 ? -0.202 -9.884 -3.514 1.00 97.81 82 LEU A O 1
ATOM 653 N N . LEU A 1 83 ? 0.627 -9.677 -1.441 1.00 97.31 83 LEU A N 1
ATOM 654 C CA . LEU A 1 83 ? 1.880 -9.061 -1.881 1.00 97.31 83 LEU A CA 1
ATOM 655 C C . LEU A 1 83 ? 2.712 -10.022 -2.734 1.00 97.31 83 LEU A C 1
ATOM 657 O O . LEU A 1 83 ? 3.328 -9.587 -3.704 1.00 97.31 83 LEU A O 1
ATOM 661 N N . ASP A 1 84 ? 2.762 -11.306 -2.382 1.00 96.25 84 ASP A N 1
ATOM 662 C CA . ASP A 1 84 ? 3.478 -12.309 -3.173 1.00 96.25 84 ASP A CA 1
ATOM 663 C C . ASP A 1 84 ? 2.819 -12.544 -4.536 1.00 96.25 84 ASP A C 1
ATOM 665 O O . ASP A 1 84 ? 3.515 -12.557 -5.554 1.00 96.25 84 ASP A O 1
ATOM 669 N N . GLU A 1 85 ? 1.490 -12.670 -4.573 1.00 96.81 85 GLU A N 1
ATOM 670 C CA . GLU A 1 85 ? 0.736 -12.833 -5.818 1.00 96.81 85 GLU A CA 1
ATOM 671 C C . GLU A 1 85 ? 0.961 -11.642 -6.759 1.00 96.81 85 GLU A C 1
ATOM 673 O O . GLU A 1 85 ? 1.343 -11.807 -7.922 1.00 96.81 85 GLU A O 1
ATOM 678 N N . TRP A 1 86 ? 0.786 -10.424 -6.247 1.00 97.31 86 TRP A N 1
ATOM 679 C CA . TRP A 1 86 ? 0.927 -9.217 -7.053 1.00 97.31 86 TRP A CA 1
ATOM 680 C C . TRP A 1 86 ? 2.362 -8.957 -7.496 1.00 97.31 86 TRP A C 1
ATOM 682 O O . TRP A 1 86 ? 2.572 -8.449 -8.596 1.00 97.31 86 TRP A O 1
ATOM 692 N N . VAL A 1 87 ? 3.363 -9.375 -6.714 1.00 96.38 87 VAL A N 1
ATOM 693 C CA . VAL A 1 87 ? 4.758 -9.348 -7.169 1.00 96.38 87 VAL A CA 1
ATOM 694 C C . VAL A 1 87 ? 4.947 -10.194 -8.426 1.00 96.38 87 VAL A C 1
ATOM 696 O O . VAL A 1 87 ? 5.611 -9.747 -9.361 1.00 96.38 87 VAL A O 1
ATOM 699 N N . ILE A 1 88 ? 4.361 -11.393 -8.471 1.00 95.56 88 ILE A N 1
ATOM 700 C CA . ILE A 1 88 ? 4.437 -12.271 -9.645 1.00 95.56 88 ILE A CA 1
ATOM 701 C C . ILE A 1 88 ? 3.693 -11.641 -10.828 1.00 95.56 88 ILE A C 1
ATOM 703 O O . ILE A 1 88 ? 4.231 -11.608 -11.935 1.00 95.56 88 ILE A O 1
ATOM 707 N N . ASN A 1 89 ? 2.486 -11.115 -10.601 1.00 93.75 89 ASN A N 1
ATOM 708 C CA . ASN A 1 89 ? 1.664 -10.517 -11.656 1.00 93.75 89 ASN A CA 1
ATOM 709 C C . ASN A 1 89 ? 2.343 -9.300 -12.298 1.00 93.75 89 ASN A C 1
ATOM 711 O O . ASN A 1 89 ? 2.457 -9.247 -13.522 1.00 93.75 89 ASN A O 1
ATOM 715 N N . VAL A 1 90 ? 2.864 -8.372 -11.490 1.00 94.88 90 VAL A N 1
ATOM 716 C CA . VAL A 1 90 ? 3.558 -7.180 -11.999 1.00 94.88 90 VAL A CA 1
ATOM 717 C C . VAL A 1 90 ? 4.851 -7.575 -12.707 1.00 94.88 90 VAL A C 1
ATOM 719 O O . VAL A 1 90 ? 5.092 -7.112 -13.815 1.00 94.88 90 VAL A O 1
ATOM 722 N N . ARG A 1 91 ? 5.670 -8.479 -12.144 1.00 94.56 91 ARG A N 1
ATOM 723 C CA . ARG A 1 91 ? 6.948 -8.877 -12.770 1.00 94.56 91 ARG A CA 1
ATOM 724 C C . ARG A 1 91 ? 6.791 -9.559 -14.123 1.00 94.56 91 ARG A C 1
ATOM 726 O O . ARG A 1 91 ? 7.722 -9.519 -14.919 1.00 94.56 91 ARG A O 1
ATOM 733 N N . ARG A 1 92 ? 5.642 -10.179 -14.401 1.00 93.31 92 ARG A N 1
ATOM 734 C CA . ARG A 1 92 ? 5.340 -10.726 -15.734 1.00 93.31 92 ARG A CA 1
ATOM 735 C C . ARG A 1 92 ? 5.158 -9.636 -16.793 1.00 93.31 92 ARG A C 1
ATOM 737 O O . ARG A 1 92 ? 5.36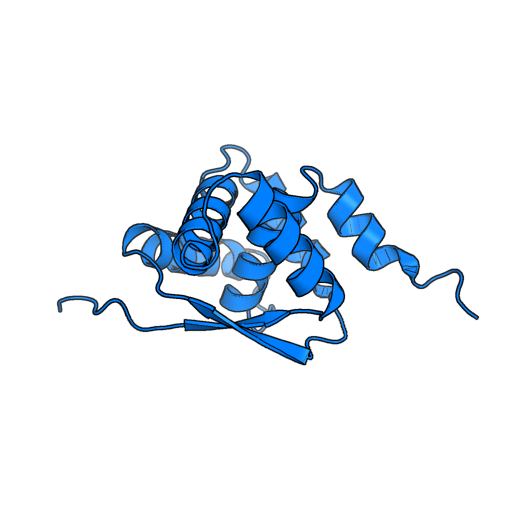5 -9.918 -17.966 1.00 93.31 92 ARG A O 1
ATOM 744 N N . LYS A 1 93 ? 4.758 -8.429 -16.388 1.00 91.81 93 LYS A N 1
ATOM 745 C CA . LYS A 1 93 ? 4.514 -7.278 -17.269 1.00 91.81 93 LYS A CA 1
ATOM 746 C C . LYS A 1 93 ? 5.695 -6.309 -17.282 1.00 91.81 93 LYS A C 1
ATOM 748 O O . LYS A 1 93 ? 6.107 -5.872 -18.347 1.00 91.81 93 LYS A O 1
ATOM 753 N N . ILE A 1 94 ? 6.267 -6.040 -16.107 1.00 90.50 94 ILE A N 1
ATOM 754 C CA . ILE A 1 94 ? 7.351 -5.081 -15.877 1.00 90.50 94 ILE A CA 1
ATOM 755 C C . ILE A 1 94 ? 8.476 -5.786 -15.089 1.00 90.50 94 ILE A C 1
ATOM 757 O O . ILE A 1 94 ? 8.568 -5.649 -13.867 1.00 90.50 94 ILE A O 1
ATOM 761 N N . PRO A 1 95 ? 9.334 -6.599 -15.739 1.00 90.88 95 PRO A N 1
ATOM 762 C CA . PRO A 1 95 ? 10.323 -7.424 -15.034 1.00 90.88 95 PRO A CA 1
ATOM 763 C C . PRO A 1 95 ? 11.415 -6.627 -14.309 1.00 90.88 95 PRO A C 1
ATOM 765 O O . PRO A 1 95 ? 11.952 -7.099 -13.307 1.00 90.88 95 PRO A O 1
ATOM 768 N N . ALA A 1 96 ? 11.742 -5.436 -14.816 1.00 88.81 96 ALA A N 1
ATOM 769 C CA . ALA A 1 96 ? 12.848 -4.608 -14.335 1.00 88.81 96 ALA A CA 1
ATOM 770 C C . ALA A 1 96 ? 12.532 -3.822 -13.048 1.00 88.81 96 ALA A C 1
ATOM 772 O O . ALA A 1 96 ? 13.420 -3.185 -12.491 1.00 88.81 96 ALA A O 1
ATOM 773 N N . ILE A 1 97 ? 11.288 -3.870 -12.558 1.00 88.06 97 ILE A N 1
ATOM 774 C CA . ILE A 1 97 ? 10.852 -3.046 -11.430 1.00 88.06 97 ILE A CA 1
ATOM 775 C C . ILE A 1 97 ? 11.524 -3.463 -10.111 1.00 88.06 97 ILE A C 1
ATOM 777 O O . ILE A 1 97 ? 11.365 -4.582 -9.596 1.00 88.06 97 ILE A O 1
ATOM 781 N N . GLU A 1 98 ? 12.271 -2.532 -9.524 1.00 88.00 98 GLU A N 1
ATOM 782 C CA . GLU A 1 98 ? 12.956 -2.737 -8.252 1.00 88.00 98 GLU A CA 1
ATOM 783 C C . GLU A 1 98 ? 12.083 -2.355 -7.048 1.00 88.00 98 GLU A C 1
ATOM 785 O O . GLU A 1 98 ? 11.158 -1.544 -7.119 1.00 88.00 98 GLU A O 1
ATOM 790 N N . GLY A 1 99 ? 12.363 -2.969 -5.892 1.00 90.44 99 GLY A N 1
ATOM 791 C CA . GLY A 1 99 ? 11.680 -2.631 -4.637 1.00 90.44 99 GLY A CA 1
ATOM 792 C C . GLY A 1 99 ? 10.158 -2.840 -4.658 1.00 90.44 99 GLY A C 1
ATOM 793 O O . GLY A 1 99 ? 9.443 -2.205 -3.880 1.00 90.44 99 GLY A O 1
ATOM 794 N N . LEU A 1 100 ? 9.663 -3.726 -5.529 1.00 93.81 100 LEU A N 1
ATOM 795 C CA . LEU A 1 100 ? 8.250 -3.859 -5.891 1.00 93.81 100 LEU A CA 1
ATOM 796 C C . LEU A 1 100 ? 7.288 -3.999 -4.702 1.00 93.81 100 LEU A C 1
ATOM 798 O O . LEU A 1 100 ? 6.263 -3.331 -4.675 1.00 93.81 100 LEU A O 1
ATOM 802 N N . LYS A 1 101 ? 7.616 -4.796 -3.676 1.00 95.44 101 LYS A N 1
ATOM 803 C CA . LYS A 1 101 ? 6.751 -4.908 -2.483 1.00 95.44 101 LYS A CA 1
ATOM 804 C C . LYS A 1 101 ? 6.563 -3.562 -1.785 1.00 95.44 101 LYS A C 1
ATOM 806 O O . LYS A 1 101 ? 5.442 -3.175 -1.476 1.00 95.44 101 LYS A O 1
ATOM 811 N N . SER A 1 102 ? 7.653 -2.828 -1.569 1.00 94.50 102 SER A N 1
ATOM 812 C CA . SER A 1 102 ? 7.605 -1.491 -0.970 1.00 94.50 102 SER A CA 1
ATOM 813 C C . SER A 1 102 ? 6.843 -0.509 -1.854 1.00 94.50 102 SER A C 1
ATOM 815 O O . SER A 1 102 ? 6.146 0.357 -1.336 1.00 94.50 102 SER A O 1
ATOM 817 N N . LYS A 1 103 ? 6.960 -0.651 -3.177 1.00 93.62 103 LYS A N 1
ATOM 818 C CA . LYS A 1 103 ? 6.215 0.146 -4.151 1.00 93.62 103 LYS A CA 1
ATOM 819 C C . LYS A 1 103 ? 4.712 -0.114 -4.048 1.00 93.62 103 LYS A C 1
ATOM 821 O O . LYS A 1 103 ? 3.983 0.815 -3.743 1.00 93.62 103 LYS A O 1
ATOM 826 N N . ILE A 1 104 ? 4.284 -1.374 -4.128 1.00 96.00 104 ILE A N 1
ATOM 827 C CA . ILE A 1 104 ? 2.883 -1.784 -3.952 1.00 96.00 104 ILE A CA 1
ATOM 828 C C . ILE A 1 104 ? 2.295 -1.231 -2.646 1.00 96.00 104 ILE A C 1
ATOM 830 O O . ILE A 1 104 ? 1.194 -0.679 -2.643 1.00 96.00 104 ILE A O 1
ATOM 834 N N . ILE A 1 105 ? 3.032 -1.332 -1.534 1.00 96.25 105 ILE A N 1
ATOM 835 C CA . ILE A 1 105 ? 2.580 -0.808 -0.237 1.00 96.25 105 ILE A CA 1
ATOM 836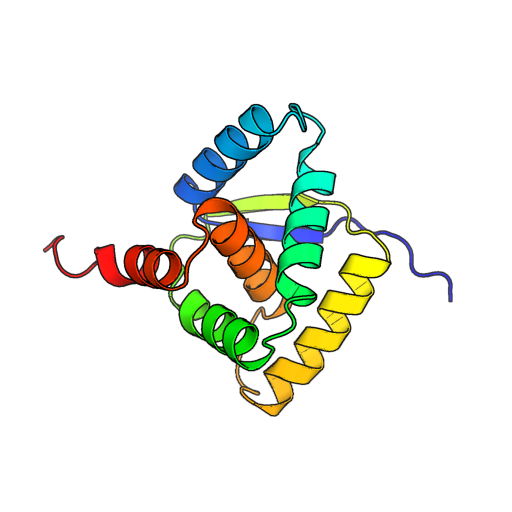 C C . ILE A 1 105 ? 2.376 0.714 -0.302 1.00 96.25 105 ILE A C 1
ATOM 838 O O . ILE A 1 105 ? 1.348 1.208 0.158 1.00 96.25 105 ILE A O 1
ATOM 842 N N . ARG A 1 106 ? 3.308 1.468 -0.900 1.00 93.31 106 ARG A N 1
ATOM 843 C CA . ARG A 1 106 ? 3.160 2.924 -1.088 1.00 93.31 106 ARG A CA 1
ATOM 844 C C . ARG A 1 106 ? 1.960 3.264 -1.954 1.00 93.31 106 ARG A C 1
ATOM 846 O O . ARG A 1 106 ? 1.174 4.116 -1.557 1.00 93.31 106 ARG A O 1
ATOM 853 N N . THR A 1 107 ? 1.806 2.592 -3.091 1.00 93.56 107 THR A N 1
ATOM 854 C CA . THR A 1 107 ? 0.679 2.797 -4.004 1.00 93.56 107 THR A CA 1
ATOM 855 C C . THR A 1 107 ? -0.641 2.565 -3.284 1.00 93.56 107 THR A C 1
ATOM 857 O O . THR A 1 107 ? -1.531 3.402 -3.363 1.00 93.56 107 THR A O 1
ATOM 860 N N . SER A 1 108 ? -0.729 1.496 -2.487 1.00 95.12 108 SER A N 1
ATOM 861 C CA . SER A 1 108 ? -1.914 1.182 -1.679 1.00 95.12 108 SER A CA 1
ATOM 862 C C . SER A 1 108 ? -2.254 2.305 -0.693 1.00 95.12 108 SER A C 1
ATOM 864 O O . SER A 1 108 ? -3.417 2.673 -0.538 1.00 95.12 108 SER A O 1
ATOM 866 N N . ILE A 1 109 ? -1.237 2.870 -0.032 1.00 93.56 109 ILE A N 1
ATOM 867 C CA . ILE A 1 109 ? -1.394 3.981 0.918 1.00 93.56 109 ILE A CA 1
ATOM 868 C C . ILE A 1 109 ? -1.860 5.247 0.198 1.00 93.56 109 ILE A C 1
ATOM 870 O O . ILE A 1 109 ? -2.809 5.885 0.646 1.00 93.56 109 ILE A O 1
ATOM 874 N N . ILE A 1 110 ? -1.223 5.60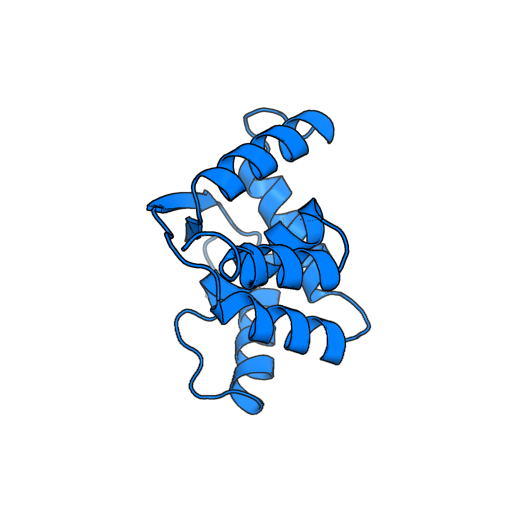2 -0.919 1.00 90.25 110 ILE A N 1
ATOM 875 C CA . ILE A 1 110 ? -1.576 6.796 -1.698 1.00 90.25 110 ILE A CA 1
ATOM 876 C C . ILE A 1 110 ? -2.994 6.663 -2.255 1.00 90.25 110 ILE A C 1
ATOM 878 O O . ILE A 1 110 ? -3.797 7.583 -2.111 1.00 90.25 110 ILE A O 1
ATOM 882 N N . HIS A 1 111 ? -3.328 5.500 -2.812 1.00 90.12 111 HIS A N 1
ATOM 883 C CA . HIS A 1 111 ? -4.666 5.196 -3.301 1.00 90.12 111 HIS A CA 1
ATOM 884 C C . HIS A 1 111 ? -5.711 5.333 -2.187 1.00 90.12 111 HIS A C 1
ATOM 886 O O . HIS A 1 111 ? -6.742 5.968 -2.386 1.00 90.12 111 HIS A O 1
ATOM 892 N N . ASN A 1 112 ? -5.446 4.803 -0.988 1.00 91.12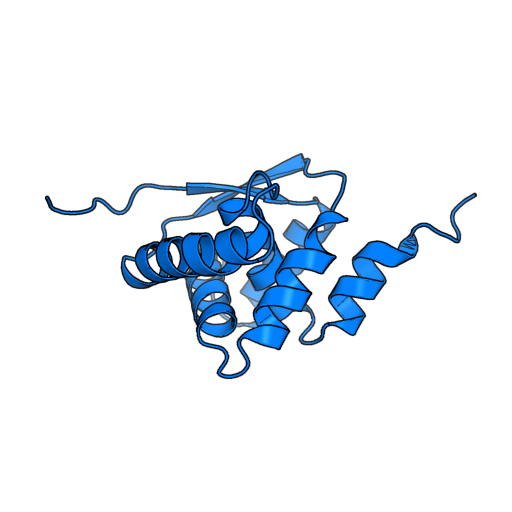 112 ASN A N 1
ATOM 893 C CA . ASN A 1 112 ? -6.395 4.925 0.118 1.00 91.12 112 ASN A CA 1
ATOM 894 C C . ASN A 1 112 ? -6.502 6.359 0.678 1.00 91.12 112 ASN A C 1
ATOM 896 O O . ASN A 1 112 ? -7.547 6.728 1.213 1.00 91.12 112 ASN A O 1
ATOM 900 N N . LEU A 1 113 ? -5.455 7.181 0.545 1.00 88.06 113 LEU A N 1
ATOM 901 C CA . LEU A 1 113 ? -5.483 8.588 0.953 1.00 88.06 113 LEU A CA 1
ATOM 902 C C . LEU A 1 113 ? -6.258 9.472 -0.021 1.00 88.06 113 LEU A C 1
ATOM 904 O O . LEU A 1 113 ? -7.013 10.336 0.423 1.00 88.06 113 LEU A O 1
ATOM 908 N N . LEU A 1 114 ? -6.049 9.275 -1.322 1.00 79.44 114 LEU A N 1
ATOM 909 C CA . LEU A 1 114 ? -6.454 10.243 -2.339 1.00 79.44 114 LEU A CA 1
ATOM 910 C C . LEU A 1 114 ? -7.557 9.740 -3.277 1.00 79.44 114 LEU A C 1
ATOM 912 O O . LEU A 1 114 ? -8.180 10.538 -3.966 1.00 79.44 114 LEU A O 1
ATOM 916 N N . GLY A 1 115 ? -7.825 8.434 -3.297 1.00 65.12 115 GLY A N 1
ATOM 917 C CA . GLY A 1 115 ? -8.979 7.845 -3.974 1.00 65.12 115 GLY A CA 1
ATOM 918 C C . GLY A 1 115 ? -8.977 7.890 -5.506 1.00 65.12 115 GLY A C 1
ATOM 919 O O . GLY A 1 115 ? -9.966 7.460 -6.092 1.00 65.12 115 GLY A O 1
ATOM 920 N N . SER A 1 116 ? -7.925 8.381 -6.175 1.00 56.81 116 SER A N 1
ATOM 921 C CA . SER A 1 116 ? -7.868 8.410 -7.645 1.00 56.81 116 SER A CA 1
ATOM 922 C C . SER A 1 116 ? -6.445 8.403 -8.219 1.00 56.81 116 SER A C 1
ATOM 924 O O . SER A 1 116 ? -5.512 8.939 -7.611 1.00 56.81 116 SER A O 1
ATOM 926 N N . ILE A 1 117 ? -6.299 7.840 -9.429 1.00 56.69 117 ILE A N 1
ATOM 92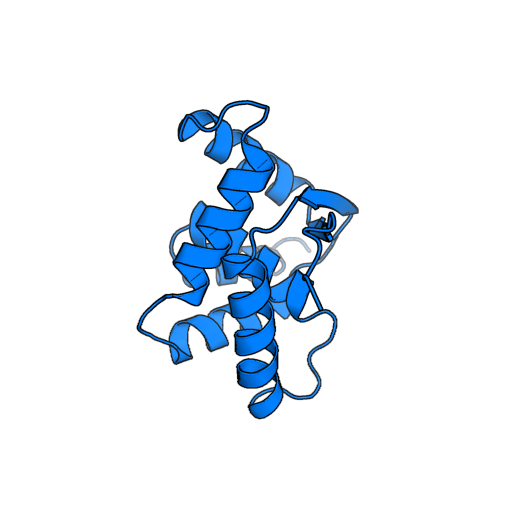7 C CA . ILE A 1 117 ? -5.076 7.885 -10.260 1.00 56.69 117 ILE A CA 1
ATOM 928 C C . ILE A 1 117 ? -4.583 9.322 -10.449 1.00 56.69 117 ILE A C 1
ATOM 930 O O . ILE A 1 117 ? -3.390 9.579 -10.326 1.00 56.69 117 ILE A O 1
ATOM 934 N N . GLU A 1 118 ? -5.492 10.275 -10.665 1.00 57.44 118 GLU A N 1
ATOM 935 C CA . GLU A 1 118 ? -5.154 11.695 -10.846 1.00 57.44 118 GLU A CA 1
ATOM 936 C C . GLU A 1 118 ? -4.381 12.272 -9.659 1.00 57.44 118 GLU A C 1
ATOM 938 O O . GLU A 1 118 ? -3.587 13.198 -9.805 1.00 57.44 118 GLU A O 1
ATOM 943 N N . SER A 1 119 ? -4.595 11.730 -8.464 1.00 57.19 119 SER A N 1
ATOM 944 C CA . SER A 1 119 ? -3.896 12.170 -7.266 1.00 57.19 119 SER A CA 1
ATOM 945 C C . SER A 1 119 ? -2.520 11.518 -7.114 1.00 57.19 119 SER A C 1
ATOM 947 O O . SER A 1 119 ? -1.610 12.144 -6.574 1.00 57.19 119 SER A O 1
ATOM 949 N N . ILE A 1 120 ? -2.345 10.297 -7.638 1.00 57.94 120 ILE A N 1
ATOM 950 C CA . ILE A 1 120 ? -1.026 9.667 -7.812 1.00 57.94 120 ILE A CA 1
ATOM 951 C C . ILE A 1 120 ? -0.226 10.487 -8.836 1.00 57.94 120 ILE A C 1
ATOM 953 O O . ILE A 1 120 ? 0.885 10.906 -8.534 1.00 57.94 120 ILE A O 1
ATOM 957 N N . GLN A 1 121 ? -0.836 10.833 -9.975 1.00 56.50 121 GLN A N 1
ATOM 958 C CA . GLN A 1 121 ? -0.230 11.675 -11.010 1.00 56.50 121 GLN A CA 1
ATOM 959 C C . GLN A 1 121 ? 0.108 13.088 -10.511 1.00 56.50 121 GLN A C 1
ATOM 961 O O . GLN A 1 121 ? 1.199 13.571 -10.776 1.00 56.50 121 GLN A O 1
ATOM 966 N N . LYS A 1 122 ? -0.760 13.760 -9.738 1.00 55.62 122 LYS A N 1
ATOM 967 C CA . LYS A 1 122 ? -0.467 15.094 -9.162 1.00 55.62 122 LYS A CA 1
ATOM 968 C C . LYS A 1 122 ? 0.698 15.084 -8.168 1.00 55.62 122 LYS A C 1
ATOM 970 O O . LYS A 1 122 ? 1.426 16.071 -8.078 1.00 55.62 122 LYS A O 1
ATOM 975 N N . LEU A 1 123 ? 0.887 13.994 -7.420 1.00 54.88 123 LEU A N 1
ATOM 976 C CA . LEU A 1 123 ? 2.060 13.832 -6.554 1.00 54.88 123 LEU A CA 1
ATOM 977 C C . LEU A 1 123 ? 3.351 13.647 -7.358 1.00 54.88 123 LEU A C 1
ATOM 979 O O . LEU A 1 123 ? 4.404 14.073 -6.887 1.00 54.88 123 LEU A O 1
ATOM 983 N N . SER A 1 124 ? 3.255 13.076 -8.557 1.00 51.84 124 SER A N 1
ATOM 984 C CA . SER A 1 124 ? 4.373 12.939 -9.487 1.00 51.84 124 SER A CA 1
ATOM 985 C C . SER A 1 124 ? 4.651 14.222 -10.302 1.00 51.84 124 SER A C 1
ATOM 987 O O . SER A 1 124 ? 5.805 14.594 -10.496 1.00 51.84 124 SER A O 1
ATOM 989 N N . LEU A 1 125 ? 3.606 14.969 -10.693 1.00 45.97 125 LEU A N 1
ATOM 990 C CA . LEU A 1 125 ? 3.657 16.139 -11.592 1.00 45.97 125 LEU A CA 1
ATOM 991 C C . LEU A 1 125 ? 3.952 17.490 -10.915 1.00 45.97 125 LEU A C 1
ATOM 993 O O . LEU A 1 125 ? 4.287 18.451 -11.604 1.00 45.97 125 LEU A O 1
ATOM 997 N N . ASN A 1 126 ? 3.878 17.612 -9.584 1.00 45.62 126 ASN A N 1
ATOM 998 C CA . ASN A 1 126 ? 4.140 18.877 -8.862 1.00 45.62 126 ASN A CA 1
ATOM 999 C C . ASN A 1 126 ? 5.605 19.382 -8.935 1.00 45.62 126 ASN A C 1
ATOM 1001 O O . ASN A 1 126 ? 6.015 20.231 -8.142 1.00 45.62 126 ASN A O 1
ATOM 1005 N N . LYS A 1 127 ? 6.398 18.883 -9.887 1.00 49.12 127 LYS A N 1
ATOM 1006 C CA . LYS A 1 127 ? 7.786 19.266 -10.142 1.00 49.12 127 LYS A CA 1
ATOM 1007 C C . LYS A 1 127 ? 8.001 20.224 -11.312 1.00 49.12 127 LYS A C 1
ATOM 1009 O O . LYS A 1 127 ? 9.068 20.821 -11.365 1.00 49.12 127 LYS A O 1
ATOM 1014 N N . GLU A 1 128 ? 7.039 20.438 -12.208 1.00 40.81 128 GLU A N 1
ATOM 1015 C CA . GLU A 1 128 ? 7.296 21.304 -13.376 1.00 40.81 128 GLU A CA 1
ATOM 1016 C C . GLU A 1 128 ? 7.205 22.817 -13.092 1.00 40.81 128 GLU A C 1
ATOM 1018 O O . GLU A 1 128 ? 7.616 23.610 -13.928 1.00 40.81 128 GLU A O 1
ATOM 1023 N N . ASN A 1 129 ? 6.755 23.244 -11.904 1.00 34.31 129 ASN A N 1
ATOM 1024 C CA . ASN A 1 129 ? 6.572 24.670 -11.569 1.00 34.31 129 ASN A CA 1
ATOM 1025 C C . ASN A 1 129 ? 7.421 25.171 -10.379 1.00 34.31 129 ASN A C 1
ATOM 1027 O O . ASN A 1 129 ? 7.026 26.117 -9.699 1.00 34.31 129 ASN A O 1
ATOM 1031 N N . GLN A 1 130 ? 8.566 24.542 -10.086 1.00 35.16 130 GLN A N 1
ATOM 1032 C CA . GLN A 1 130 ? 9.515 25.033 -9.066 1.00 35.16 130 GLN A CA 1
ATOM 1033 C C . GLN A 1 130 ? 10.941 25.221 -9.609 1.00 35.16 130 GLN A C 1
ATOM 1035 O O . GLN A 1 130 ? 11.908 24.795 -8.975 1.00 35.16 130 GLN A O 1
ATOM 1040 N N . ILE A 1 131 ? 11.069 25.873 -10.769 1.00 37.03 131 ILE A N 1
ATOM 1041 C CA . ILE A 1 131 ? 12.332 26.460 -11.247 1.00 37.03 131 ILE A CA 1
ATOM 1042 C C . ILE A 1 131 ? 12.125 27.961 -11.430 1.00 37.03 131 ILE A C 1
ATOM 1044 O O . ILE A 1 131 ? 11.112 28.327 -12.065 1.00 37.03 131 ILE A O 1
#

Nearest PDB structures (foldseek):
  3q7k-assembly1_E  TM=2.290E-01  e=1.001E+00  Salmonella enterica subsp. enterica serovar Typhi str. CT18
  3q7k-assembly2_G  TM=2.289E-01  e=2.030E+00  Salmonella enterica subsp. enterica serovar Typhi str. CT18
  3q7k-assembly1_A  TM=2.289E-01  e=3.137E+00  Salmonella enterica subsp. enterica serovar Typhi str. CT18

pLDDT: mean 84.94, std 16.16, range [34.31, 97.81]